Protein AF-A0A2A4P6A1-F1 (afdb_monomer_lite)

Radius of gyration: 14.76 Å; chains: 1; bounding box: 31×26×41 Å

Structure (mmCIF, N/CA/C/O backbone):
data_AF-A0A2A4P6A1-F1
#
_entry.id   AF-A0A2A4P6A1-F1
#
loop_
_atom_site.group_PDB
_atom_site.id
_atom_site.type_symbol
_atom_site.label_atom_id
_atom_site.label_alt_id
_atom_site.label_comp_id
_atom_site.label_asym_id
_atom_site.label_entity_id
_atom_site.label_seq_id
_atom_site.pdbx_PDB_ins_code
_atom_site.Cartn_x
_atom_site.Cartn_y
_atom_site.Cartn_z
_atom_site.occupancy
_atom_site.B_iso_or_equiv
_atom_site.auth_seq_id
_atom_site.auth_comp_id
_atom_site.auth_asym_id
_atom_site.auth_atom_id
_atom_site.pdbx_PDB_model_num
ATOM 1 N N . PRO A 1 1 ? 6.263 17.807 -27.443 1.00 37.75 1 PRO A N 1
ATOM 2 C CA . PRO A 1 1 ? 5.390 16.634 -27.680 1.00 37.75 1 PRO A CA 1
ATOM 3 C C . PRO A 1 1 ? 6.223 15.425 -28.139 1.00 37.75 1 PRO A C 1
ATOM 5 O O . PRO A 1 1 ? 6.435 15.233 -29.329 1.00 37.75 1 PRO A O 1
ATOM 8 N N . ALA A 1 2 ? 6.770 14.677 -27.177 1.00 33.78 2 A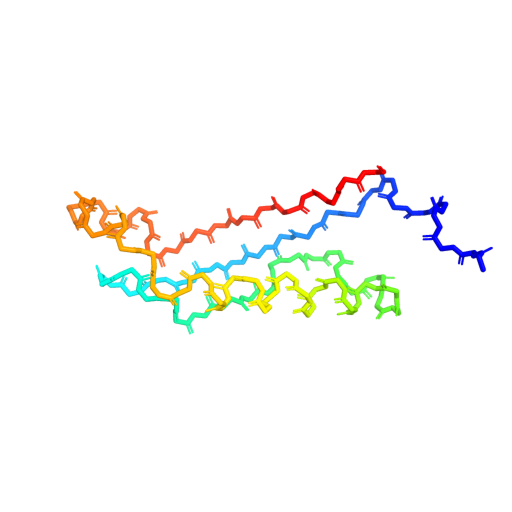LA A N 1
ATOM 9 C CA . ALA A 1 2 ? 7.547 13.456 -27.406 1.00 33.78 2 ALA A CA 1
ATOM 10 C C . ALA A 1 2 ? 7.686 12.705 -26.068 1.00 33.78 2 ALA A C 1
ATOM 12 O O . ALA A 1 2 ? 8.712 12.811 -25.412 1.00 33.78 2 ALA A O 1
ATOM 13 N N . ALA A 1 3 ? 6.620 12.056 -25.588 1.00 36.56 3 ALA A N 1
ATOM 14 C CA . ALA A 1 3 ? 6.670 11.303 -24.322 1.00 36.56 3 ALA A CA 1
ATOM 15 C C . ALA A 1 3 ? 5.609 10.188 -24.210 1.00 36.56 3 ALA A C 1
ATOM 17 O O . ALA A 1 3 ? 5.275 9.774 -23.110 1.00 36.56 3 ALA A O 1
ATOM 18 N N . VAL A 1 4 ? 5.032 9.729 -25.327 1.00 39.97 4 VAL A N 1
ATOM 19 C CA . VAL A 1 4 ? 3.865 8.812 -25.317 1.00 39.97 4 VAL A CA 1
ATOM 20 C C . VAL A 1 4 ? 4.186 7.437 -25.922 1.00 39.97 4 VAL A C 1
ATOM 22 O O . VAL A 1 4 ? 3.306 6.605 -26.072 1.00 39.97 4 VAL A O 1
ATOM 25 N N . ARG A 1 5 ? 5.443 7.145 -26.286 1.00 38.59 5 ARG A N 1
ATOM 26 C CA . ARG A 1 5 ? 5.743 5.938 -27.083 1.00 38.59 5 ARG A CA 1
ATOM 27 C C . ARG A 1 5 ? 6.360 4.738 -26.362 1.00 38.59 5 ARG A C 1
ATOM 29 O O . ARG A 1 5 ? 6.454 3.702 -26.999 1.00 38.59 5 ARG A O 1
ATOM 36 N N . ASP A 1 6 ? 6.673 4.824 -25.068 1.00 42.75 6 ASP A N 1
ATOM 37 C CA . ASP A 1 6 ? 7.365 3.730 -24.351 1.00 42.75 6 ASP A CA 1
ATOM 38 C C . ASP A 1 6 ? 6.755 3.373 -22.978 1.00 42.75 6 ASP A C 1
ATOM 40 O O . ASP A 1 6 ? 7.417 2.855 -22.087 1.00 42.75 6 ASP A O 1
ATOM 44 N N . ALA A 1 7 ? 5.461 3.642 -22.776 1.00 45.19 7 ALA A N 1
ATOM 45 C CA . ALA A 1 7 ? 4.751 3.279 -21.541 1.00 45.19 7 ALA A CA 1
ATOM 46 C C . ALA A 1 7 ? 4.214 1.826 -21.536 1.00 45.19 7 ALA A C 1
ATOM 48 O O . ALA A 1 7 ? 3.478 1.440 -20.633 1.00 45.19 7 ALA A O 1
ATOM 49 N N . GLY A 1 8 ? 4.562 1.009 -22.540 1.00 40.78 8 GLY A N 1
ATOM 50 C CA . GLY A 1 8 ? 3.920 -0.285 -22.821 1.00 40.78 8 GLY A CA 1
ATOM 51 C C . GLY A 1 8 ? 4.2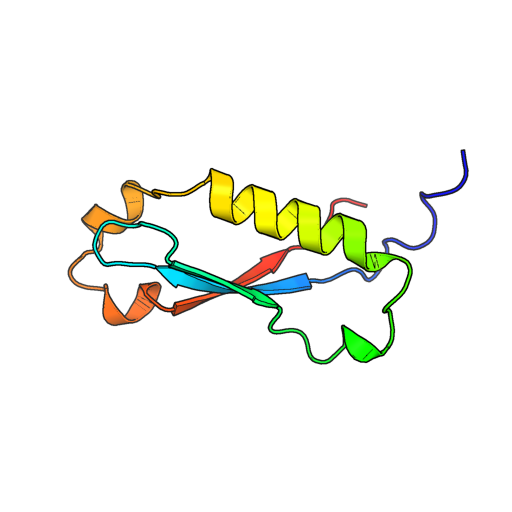51 -1.448 -21.872 1.00 40.78 8 GLY A C 1
ATOM 52 O O . GLY A 1 8 ? 3.647 -2.507 -21.997 1.00 40.78 8 GLY A O 1
ATOM 53 N N . GLY A 1 9 ? 5.175 -1.280 -20.924 1.00 52.56 9 GLY A N 1
ATOM 54 C CA . GLY A 1 9 ? 5.562 -2.326 -19.960 1.00 52.56 9 GLY A CA 1
ATOM 55 C C . GLY A 1 9 ? 5.812 -1.800 -18.549 1.00 52.56 9 GLY A C 1
ATOM 56 O O . GLY A 1 9 ? 6.487 -2.442 -17.750 1.00 52.56 9 GLY A O 1
ATOM 57 N N . LEU A 1 10 ? 5.325 -0.595 -18.257 1.00 61.12 10 LEU A N 1
ATOM 58 C CA . LEU A 1 10 ? 5.764 0.194 -17.119 1.00 61.12 10 LEU A CA 1
ATOM 59 C C . LEU A 1 10 ? 4.985 -0.197 -15.858 1.00 61.12 10 LEU A C 1
ATOM 61 O O . LEU A 1 10 ? 4.006 0.434 -15.489 1.00 61.12 10 LEU A O 1
ATOM 65 N N . VAL A 1 11 ? 5.393 -1.286 -15.221 1.00 67.88 11 VAL A N 1
ATOM 66 C CA . VAL A 1 11 ? 4.770 -1.807 -14.003 1.00 67.88 11 VAL A CA 1
ATOM 67 C C . VAL A 1 11 ? 5.594 -1.348 -12.806 1.00 67.88 11 VAL A C 1
ATOM 69 O O . VAL A 1 11 ? 6.803 -1.535 -12.807 1.00 67.88 11 VAL A O 1
ATOM 72 N N . VAL A 1 12 ? 4.973 -0.734 -11.794 1.00 72.25 12 VAL A N 1
ATOM 73 C CA . VAL A 1 12 ? 5.674 -0.429 -10.534 1.00 72.25 12 VAL A CA 1
ATOM 74 C C . VAL A 1 12 ? 4.978 -1.112 -9.381 1.00 72.25 12 VAL A C 1
ATOM 76 O O . VAL A 1 12 ? 3.785 -0.915 -9.145 1.00 72.25 12 VAL A O 1
ATOM 79 N N . THR A 1 13 ? 5.757 -1.889 -8.640 1.00 80.12 13 THR A N 1
ATOM 80 C CA . THR A 1 13 ? 5.283 -2.596 -7.458 1.00 80.12 13 THR A CA 1
ATOM 81 C C . THR A 1 13 ? 5.754 -1.886 -6.193 1.00 80.12 13 THR A C 1
ATOM 83 O O . THR A 1 13 ? 6.950 -1.678 -5.987 1.00 80.12 13 THR A O 1
ATOM 86 N N . PHE A 1 14 ? 4.803 -1.525 -5.336 1.00 81.88 14 PHE A N 1
ATOM 87 C CA . PHE A 1 14 ? 5.032 -0.917 -4.032 1.00 81.88 14 PHE A CA 1
ATOM 88 C C . PHE A 1 14 ? 4.690 -1.897 -2.922 1.00 81.88 14 PHE A C 1
ATOM 90 O O . PHE A 1 14 ? 3.669 -2.580 -2.973 1.00 81.88 14 PHE A O 1
ATOM 97 N N . ARG A 1 15 ? 5.502 -1.895 -1.873 1.00 87.50 15 ARG A N 1
ATOM 98 C CA . ARG A 1 15 ? 5.159 -2.462 -0.577 1.00 87.50 15 ARG A CA 1
ATOM 99 C C . ARG A 1 15 ? 4.710 -1.331 0.334 1.00 87.50 15 ARG A C 1
ATOM 101 O O . ARG A 1 15 ? 5.464 -0.388 0.576 1.00 87.50 15 ARG A O 1
ATOM 108 N N . ILE A 1 16 ? 3.478 -1.416 0.816 1.00 89.25 16 ILE A N 1
ATOM 109 C CA . ILE A 1 16 ? 2.881 -0.398 1.675 1.00 89.25 16 ILE A CA 1
ATOM 110 C C . ILE A 1 16 ? 2.612 -1.019 3.035 1.00 89.25 16 ILE A C 1
ATOM 112 O O . ILE A 1 16 ? 1.979 -2.072 3.134 1.00 89.25 16 ILE A O 1
ATOM 116 N N . ARG A 1 17 ? 3.082 -0.344 4.083 1.00 91.56 17 ARG A N 1
ATOM 117 C CA . ARG A 1 17 ? 2.785 -0.712 5.464 1.00 91.56 17 ARG A CA 1
ATOM 118 C C . ARG A 1 17 ? 1.782 0.243 6.066 1.00 91.56 17 ARG A C 1
ATOM 120 O O . ARG A 1 17 ? 1.927 1.462 5.946 1.00 91.56 17 ARG A O 1
ATOM 127 N N . PHE A 1 18 ? 0.811 -0.330 6.757 1.00 91.62 18 PHE A N 1
ATOM 128 C CA . PHE A 1 18 ? -0.246 0.398 7.435 1.00 91.62 18 PHE A CA 1
ATOM 129 C C . PHE A 1 18 ? -0.200 0.148 8.935 1.00 91.62 18 PHE A C 1
ATOM 131 O O . PHE A 1 18 ? 0.134 -0.944 9.389 1.00 91.62 18 PHE A O 1
ATOM 138 N N . ASP A 1 19 ? -0.589 1.168 9.689 1.00 92.12 19 ASP A N 1
ATOM 139 C CA . ASP A 1 19 ? -0.952 1.034 11.091 1.00 92.12 19 ASP A CA 1
ATOM 140 C C . ASP A 1 19 ? -2.397 0.537 11.241 1.00 92.12 19 ASP A C 1
ATOM 142 O O . ASP A 1 19 ? -3.203 0.622 10.310 1.00 92.12 19 ASP A O 1
ATOM 146 N N . ARG A 1 20 ? -2.764 0.095 12.445 1.00 88.69 20 ARG A N 1
ATOM 147 C CA . ARG A 1 20 ? -4.097 -0.433 12.769 1.00 88.69 20 ARG A CA 1
ATOM 148 C C . ARG A 1 20 ? -5.227 0.578 12.549 1.00 88.69 20 ARG A C 1
ATOM 150 O O . ARG A 1 20 ? -6.361 0.192 12.283 1.00 88.69 20 ARG A O 1
ATOM 157 N N . ASP A 1 21 ? -4.900 1.867 12.583 1.00 87.62 21 ASP A N 1
ATOM 158 C CA . ASP A 1 21 ? -5.819 2.967 12.285 1.00 87.62 21 ASP A CA 1
ATOM 159 C C . ASP A 1 21 ? -5.975 3.273 10.783 1.00 87.62 21 ASP A C 1
ATOM 161 O O . ASP A 1 21 ? -6.661 4.239 10.421 1.00 87.62 21 ASP A O 1
ATOM 165 N N . GLY A 1 22 ? -5.354 2.477 9.905 1.00 86.44 22 GLY A N 1
ATOM 166 C CA . GLY A 1 22 ? -5.350 2.677 8.452 1.00 86.44 22 GLY A CA 1
ATOM 167 C C . GLY A 1 22 ? -4.399 3.786 7.989 1.00 86.44 22 GLY A C 1
ATOM 168 O O . GLY A 1 22 ? -4.493 4.255 6.855 1.00 86.44 22 GLY A O 1
ATOM 169 N N . VAL A 1 23 ? -3.501 4.242 8.865 1.00 90.19 23 VAL A N 1
ATOM 170 C CA . VAL A 1 23 ? -2.474 5.244 8.547 1.00 90.19 23 VAL A CA 1
ATOM 171 C C . VAL A 1 23 ? -1.355 4.573 7.757 1.00 90.19 23 VAL A C 1
ATOM 173 O O . VAL A 1 23 ? -0.815 3.562 8.196 1.00 90.19 23 VAL A O 1
ATOM 176 N N . VAL A 1 24 ? -0.975 5.141 6.612 1.00 89.38 24 VAL A N 1
ATOM 177 C CA . VAL A 1 24 ? 0.206 4.695 5.858 1.00 89.38 24 VAL A CA 1
ATOM 178 C C . VAL A 1 24 ? 1.465 5.031 6.659 1.00 89.38 24 VAL A C 1
ATOM 180 O O . VAL A 1 24 ? 1.738 6.205 6.906 1.00 89.38 24 VAL A O 1
ATOM 183 N N . GLN A 1 25 ? 2.240 4.016 7.037 1.00 89.75 25 GLN A N 1
ATOM 184 C CA . GLN A 1 25 ? 3.527 4.178 7.718 1.00 89.75 25 GLN A CA 1
ATOM 185 C C . GLN A 1 25 ? 4.694 4.236 6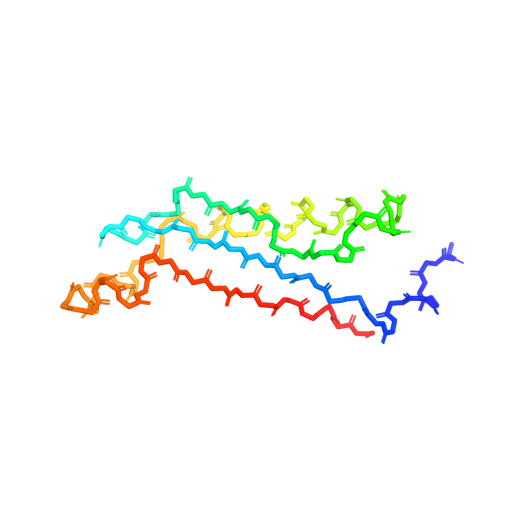.733 1.00 89.75 25 GLN A C 1
ATOM 187 O O . GLN A 1 25 ? 5.589 5.066 6.879 1.00 89.75 25 GLN A O 1
ATOM 192 N N . SER A 1 26 ? 4.691 3.374 5.716 1.00 85.69 26 SER A N 1
ATOM 193 C CA . SER A 1 26 ? 5.718 3.385 4.677 1.00 85.69 26 SER A CA 1
ATOM 194 C C . SER A 1 26 ? 5.156 2.960 3.327 1.00 85.69 26 SER A C 1
ATOM 196 O O . SER A 1 26 ? 4.184 2.213 3.246 1.00 85.69 26 SER A O 1
ATOM 198 N N . ALA A 1 27 ? 5.774 3.474 2.267 1.00 83.38 27 ALA A N 1
ATOM 199 C CA . ALA A 1 27 ? 5.529 3.090 0.886 1.00 83.38 27 ALA A CA 1
ATOM 200 C C . ALA A 1 27 ? 6.897 2.964 0.210 1.00 83.38 27 ALA A C 1
ATOM 202 O O . ALA A 1 27 ? 7.546 3.971 -0.095 1.00 83.38 27 ALA A O 1
ATOM 203 N N . GLU A 1 28 ? 7.354 1.726 0.070 1.00 83.12 28 GLU A N 1
ATOM 204 C CA . GLU A 1 28 ? 8.666 1.358 -0.456 1.00 83.12 28 GLU A CA 1
ATOM 205 C C . GLU A 1 28 ? 8.504 0.697 -1.822 1.00 83.12 28 GLU A C 1
ATOM 207 O O . GLU A 1 28 ? 7.517 0.011 -2.083 1.00 83.12 28 GLU A O 1
ATOM 212 N N . ILE A 1 29 ? 9.469 0.909 -2.710 1.00 76.12 29 ILE A N 1
ATOM 213 C CA . ILE A 1 29 ? 9.490 0.249 -4.016 1.00 76.12 29 ILE A CA 1
ATOM 214 C C . ILE A 1 29 ? 9.943 -1.191 -3.783 1.00 76.12 29 ILE A C 1
ATOM 216 O O . ILE A 1 29 ? 10.983 -1.419 -3.170 1.00 76.12 29 ILE A O 1
ATOM 220 N N . PHE A 1 30 ? 9.156 -2.154 -4.252 1.00 72.06 30 PHE A N 1
ATOM 221 C CA . PHE A 1 30 ? 9.448 -3.582 -4.118 1.00 72.06 30 PHE A CA 1
ATOM 222 C C . PHE A 1 30 ? 10.032 -4.189 -5.406 1.00 72.06 30 PHE A C 1
ATOM 224 O O . PHE A 1 30 ? 10.401 -5.358 -5.432 1.00 72.06 30 PHE A O 1
ATOM 231 N N . ASP A 1 31 ? 10.113 -3.413 -6.488 1.00 65.06 31 ASP A N 1
ATOM 232 C CA . ASP A 1 31 ? 10.485 -3.930 -7.802 1.00 65.06 31 ASP A CA 1
ATOM 233 C C . ASP A 1 31 ? 12.000 -4.151 -7.971 1.00 65.06 31 ASP A C 1
ATOM 235 O O . ASP A 1 31 ? 12.804 -3.229 -7.810 1.00 65.06 31 ASP A O 1
ATOM 239 N N . ALA A 1 32 ? 12.374 -5.375 -8.353 1.00 52.03 32 ALA A N 1
ATOM 240 C CA . ALA A 1 32 ? 13.741 -5.775 -8.684 1.00 52.03 32 ALA A CA 1
ATOM 241 C C . ALA A 1 32 ? 14.219 -5.197 -10.031 1.00 52.03 32 ALA A C 1
ATOM 243 O O . ALA A 1 32 ? 15.419 -5.005 -10.218 1.00 52.03 32 ALA A O 1
ATOM 244 N N . ASN A 1 33 ? 13.299 -4.852 -10.941 1.00 54.22 33 ASN A N 1
ATOM 245 C CA . ASN A 1 33 ? 13.631 -4.277 -12.249 1.00 54.22 33 ASN A CA 1
ATOM 246 C C . ASN A 1 33 ? 13.884 -2.763 -12.198 1.00 54.22 33 ASN A C 1
ATOM 248 O O . ASN A 1 33 ? 14.349 -2.181 -13.175 1.00 54.22 33 ASN A O 1
ATOM 252 N N . TYR A 1 34 ? 13.640 -2.101 -11.062 1.00 53.09 34 TYR A N 1
ATOM 253 C CA . TYR A 1 34 ? 13.844 -0.654 -10.919 1.00 53.09 34 TYR A CA 1
ATOM 254 C C . TYR A 1 34 ? 15.296 -0.220 -11.201 1.00 53.09 34 TYR A C 1
ATOM 256 O O . TYR A 1 34 ? 15.544 0.895 -11.664 1.00 53.09 34 TYR A O 1
ATOM 264 N N . ALA A 1 35 ? 16.261 -1.117 -10.971 1.00 51.56 35 ALA A N 1
ATOM 265 C CA . ALA A 1 35 ? 17.677 -0.847 -11.176 1.00 51.56 35 ALA A CA 1
ATOM 266 C C . ALA A 1 35 ? 18.088 -0.733 -12.658 1.00 51.56 35 ALA A C 1
ATOM 268 O O . ALA A 1 35 ? 19.070 -0.054 -12.942 1.00 51.56 35 ALA A O 1
ATOM 269 N N . GLU A 1 36 ? 17.359 -1.332 -13.601 1.00 51.44 36 GLU A N 1
ATOM 270 C CA . GLU A 1 36 ? 17.740 -1.321 -15.025 1.00 51.44 36 GLU A CA 1
ATOM 271 C C . GLU A 1 36 ? 17.176 -0.111 -15.792 1.00 51.44 36 GLU A C 1
ATOM 273 O O . GLU A 1 36 ? 17.683 0.256 -16.849 1.00 51.44 36 GLU A O 1
ATOM 278 N N . TYR A 1 37 ? 16.178 0.575 -15.229 1.00 53.06 37 TYR A N 1
ATOM 279 C CA . TYR A 1 37 ? 15.379 1.590 -15.927 1.00 53.06 37 TYR A CA 1
ATOM 280 C C . TYR A 1 37 ? 15.527 3.019 -15.351 1.00 53.06 37 TYR A C 1
ATOM 282 O O . TYR A 1 37 ? 14.714 3.904 -15.616 1.00 53.06 37 TYR A O 1
ATOM 290 N N . GLN A 1 38 ? 16.584 3.274 -14.574 1.00 52.97 38 GLN A N 1
ATOM 291 C CA . GLN A 1 38 ? 16.725 4.372 -13.596 1.00 52.97 38 GLN A CA 1
ATOM 292 C C . GLN A 1 38 ? 16.483 5.828 -14.062 1.00 52.97 38 GLN A C 1
ATOM 294 O O . GLN A 1 38 ? 16.330 6.700 -13.209 1.00 52.97 38 GLN A O 1
ATOM 299 N N . THR A 1 39 ? 16.409 6.154 -15.356 1.00 54.16 39 THR A N 1
ATOM 300 C CA . THR A 1 39 ? 16.343 7.567 -15.796 1.00 54.16 39 THR A CA 1
ATOM 301 C C . THR A 1 39 ? 14.926 8.099 -16.052 1.00 54.16 39 THR A C 1
ATOM 303 O O . THR A 1 39 ? 14.641 9.240 -15.697 1.00 54.16 39 THR A O 1
ATOM 306 N N . ASN A 1 40 ? 14.002 7.303 -16.605 1.00 54.38 40 ASN A N 1
ATOM 307 C CA . ASN A 1 40 ? 12.674 7.807 -17.018 1.00 54.38 40 ASN A CA 1
ATOM 308 C C . ASN A 1 40 ? 11.549 7.542 -16.000 1.00 54.38 40 ASN A C 1
ATOM 310 O O . ASN A 1 40 ? 10.461 8.104 -16.110 1.00 54.38 40 ASN A O 1
ATOM 314 N N . PHE A 1 41 ? 11.800 6.698 -14.999 1.00 62.50 41 PHE A N 1
ATOM 315 C CA . PHE A 1 41 ? 10.764 6.131 -14.126 1.00 62.50 41 PHE A CA 1
ATOM 316 C C . PHE A 1 41 ? 10.664 6.864 -12.781 1.00 62.50 41 PHE A C 1
ATOM 318 O O . PHE A 1 41 ? 9.651 6.764 -12.086 1.00 62.50 41 PHE A O 1
ATOM 325 N N . HIS A 1 42 ? 11.674 7.674 -12.448 1.00 66.94 42 HIS A N 1
ATOM 326 C CA . HIS A 1 42 ? 11.745 8.442 -11.206 1.00 66.94 42 HIS A CA 1
ATOM 327 C C . HIS A 1 42 ? 10.538 9.382 -10.987 1.00 66.94 42 HIS A C 1
ATOM 329 O O . HIS A 1 42 ? 10.017 9.417 -9.870 1.00 66.94 42 HIS A O 1
ATOM 335 N N . PRO A 1 43 ? 10.020 10.119 -11.995 1.00 74.25 43 PRO A N 1
ATOM 336 C CA . PRO A 1 43 ? 8.863 10.991 -11.784 1.00 74.25 43 PRO A CA 1
ATOM 337 C C . PRO A 1 43 ? 7.582 10.209 -11.484 1.00 74.25 43 PRO A C 1
ATOM 339 O O . PRO A 1 43 ? 6.757 10.656 -10.686 1.00 74.25 43 PRO A O 1
ATOM 342 N N . MET A 1 44 ? 7.404 9.038 -12.104 1.00 73.56 44 MET A N 1
ATOM 343 C CA . MET A 1 44 ? 6.210 8.227 -11.887 1.00 73.56 44 MET A CA 1
ATOM 344 C C . MET A 1 44 ? 6.237 7.553 -10.519 1.00 73.56 44 MET A C 1
ATOM 346 O O . MET A 1 44 ? 5.228 7.562 -9.818 1.00 73.56 44 MET A O 1
ATOM 350 N N . VAL A 1 45 ? 7.389 7.019 -10.116 1.00 75.44 45 VAL A N 1
ATOM 351 C CA . VAL A 1 45 ? 7.562 6.444 -8.782 1.00 75.44 45 VAL A CA 1
ATOM 352 C C . VAL A 1 45 ? 7.287 7.476 -7.697 1.00 75.44 45 VAL A C 1
ATOM 354 O O . VAL A 1 45 ? 6.519 7.200 -6.777 1.00 75.44 45 VAL A O 1
ATOM 357 N N . GLU A 1 46 ? 7.822 8.688 -7.840 1.00 79.12 46 GLU A N 1
ATOM 358 C CA . GLU A 1 46 ? 7.529 9.783 -6.914 1.00 79.12 46 GLU A CA 1
ATOM 359 C C . GLU A 1 46 ? 6.048 10.176 -6.932 1.00 79.12 46 GLU A C 1
ATOM 361 O O . GLU A 1 46 ? 5.446 10.396 -5.880 1.00 79.12 46 GLU A O 1
ATOM 366 N N . SER A 1 47 ? 5.420 10.223 -8.110 1.00 81.75 47 SER A N 1
ATOM 367 C CA . SER A 1 47 ? 3.987 10.511 -8.237 1.00 81.75 47 SER A CA 1
ATOM 368 C C . SER A 1 47 ? 3.126 9.462 -7.524 1.00 81.75 47 SER A C 1
ATOM 370 O O . SER A 1 47 ? 2.274 9.810 -6.703 1.00 81.75 47 SER A O 1
ATOM 372 N N . ALA A 1 48 ? 3.388 8.178 -7.766 1.00 78.56 48 ALA A N 1
ATOM 373 C CA . ALA A 1 48 ? 2.683 7.071 -7.135 1.00 78.56 48 ALA A CA 1
ATOM 374 C C . ALA A 1 48 ? 2.914 7.044 -5.617 1.00 78.56 48 ALA A C 1
ATOM 376 O O . ALA A 1 48 ? 1.957 6.936 -4.849 1.00 78.56 48 ALA A O 1
ATOM 377 N N . ARG A 1 49 ? 4.154 7.263 -5.162 1.00 81.12 49 ARG A N 1
ATOM 378 C CA . ARG A 1 49 ? 4.479 7.389 -3.736 1.00 81.12 49 ARG A CA 1
ATOM 379 C C . ARG A 1 49 ? 3.706 8.534 -3.082 1.00 81.12 49 ARG A C 1
ATOM 381 O O . ARG A 1 49 ? 3.123 8.359 -2.012 1.00 81.12 49 ARG A O 1
ATOM 388 N N . ARG A 1 50 ? 3.640 9.700 -3.732 1.00 84.12 50 ARG A N 1
ATOM 389 C CA . ARG A 1 50 ? 2.847 10.845 -3.255 1.00 84.12 50 ARG A CA 1
ATOM 390 C C . ARG A 1 50 ? 1.354 10.537 -3.221 1.00 84.12 50 ARG A C 1
ATOM 392 O O . ARG A 1 50 ? 0.690 10.955 -2.277 1.00 84.12 50 ARG A O 1
ATOM 399 N N . ALA A 1 51 ? 0.827 9.819 -4.211 1.00 84.69 51 ALA A N 1
ATOM 400 C CA . ALA A 1 51 ? -0.574 9.410 -4.236 1.00 84.69 51 ALA A CA 1
ATOM 401 C C . ALA A 1 51 ? -0.911 8.480 -3.059 1.00 84.69 51 ALA A C 1
ATOM 403 O O . ALA A 1 51 ? -1.892 8.726 -2.357 1.00 84.69 51 ALA A O 1
ATOM 404 N N . VAL A 1 52 ? -0.056 7.489 -2.778 1.00 83.88 52 VAL A N 1
ATOM 405 C CA . VAL A 1 52 ? -0.209 6.590 -1.625 1.00 83.88 52 VAL A CA 1
ATOM 406 C C . VAL A 1 52 ? -0.190 7.379 -0.316 1.00 83.88 52 VAL A C 1
ATOM 408 O O . VAL A 1 52 ? -1.117 7.268 0.484 1.00 83.88 52 VAL A O 1
ATOM 411 N N . LEU A 1 53 ? 0.806 8.244 -0.110 1.00 85.38 53 LEU A N 1
ATOM 412 C CA . LEU A 1 53 ? 0.894 9.055 1.109 1.00 85.38 53 LEU A CA 1
ATOM 413 C C . LEU A 1 53 ? -0.306 9.998 1.274 1.00 85.38 53 LEU A C 1
ATOM 415 O O . LEU A 1 53 ? -0.808 10.161 2.382 1.00 85.38 53 LEU A O 1
ATOM 419 N N . LYS A 1 54 ? -0.811 10.578 0.178 1.00 88.06 54 LYS A N 1
ATOM 420 C CA . LYS A 1 54 ? -1.993 11.453 0.193 1.00 88.06 54 LYS A CA 1
ATOM 421 C C . LYS A 1 54 ? -3.288 10.704 0.518 1.00 88.06 54 LYS A C 1
ATOM 423 O O . LYS A 1 54 ? -4.229 11.323 1.003 1.00 88.06 54 LYS A O 1
ATOM 428 N N . SER A 1 55 ? -3.346 9.400 0.252 1.00 84.56 55 SER A N 1
ATOM 429 C CA . SER A 1 55 ? -4.502 8.562 0.596 1.00 84.56 55 SER A CA 1
ATOM 430 C C . SER A 1 55 ? -4.580 8.220 2.089 1.00 84.56 55 SER A C 1
ATOM 432 O O . SER A 1 55 ? -5.615 7.759 2.563 1.00 84.56 55 SER A O 1
ATOM 434 N N . SER A 1 56 ? -3.505 8.469 2.844 1.00 86.62 56 SER A N 1
ATOM 435 C CA . SER A 1 56 ? -3.472 8.259 4.287 1.00 86.62 56 SER A CA 1
ATOM 436 C C . SER A 1 56 ? -4.325 9.303 5.030 1.00 86.62 56 SER A C 1
ATOM 438 O O . SER A 1 56 ? -4.166 10.500 4.773 1.00 86.62 56 SER A O 1
ATOM 440 N N . PRO A 1 57 ? -5.163 8.906 6.006 1.00 88.50 57 PRO A N 1
ATOM 441 C CA . PRO A 1 57 ? -5.464 7.533 6.413 1.00 88.50 57 PRO A CA 1
ATOM 442 C C . PRO A 1 57 ? -6.597 6.900 5.587 1.00 88.50 57 PRO A C 1
ATOM 444 O O . PRO A 1 57 ? -7.619 7.537 5.329 1.00 88.50 57 PRO A O 1
ATOM 447 N N . ILE A 1 58 ? -6.475 5.603 5.298 1.00 87.38 58 ILE A N 1
ATOM 448 C CA . ILE A 1 58 ? -7.532 4.801 4.668 1.00 87.3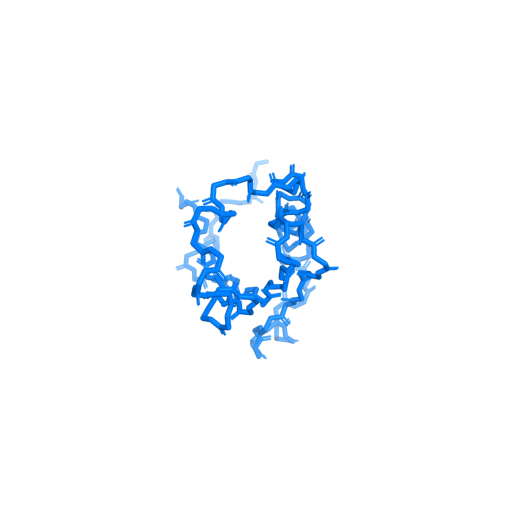8 58 ILE A CA 1
ATOM 449 C C . ILE A 1 58 ? -8.460 4.270 5.768 1.00 87.38 58 ILE A C 1
ATOM 451 O O . ILE A 1 58 ? -8.240 3.206 6.353 1.00 87.38 58 ILE A O 1
ATOM 455 N N . LYS A 1 59 ? -9.496 5.045 6.100 1.00 88.19 59 LYS A N 1
ATOM 456 C CA . LYS A 1 59 ? -10.398 4.776 7.239 1.00 88.19 59 LYS A CA 1
ATOM 457 C C . LYS A 1 59 ? -11.184 3.475 7.079 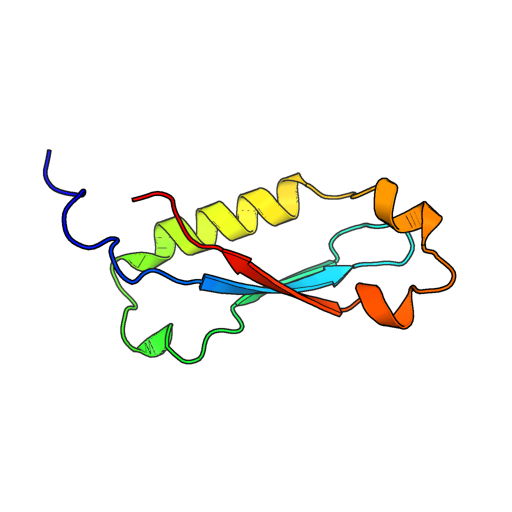1.00 88.19 59 LYS A C 1
ATOM 459 O O . LYS A 1 59 ? -11.538 2.844 8.071 1.00 88.19 59 LYS A O 1
ATOM 464 N N . GLU A 1 60 ? -11.427 3.058 5.846 1.00 87.62 60 GLU A N 1
ATOM 465 C CA . GLU A 1 60 ? -12.139 1.842 5.476 1.00 87.62 60 GLU A CA 1
ATOM 466 C C . GLU A 1 60 ? -11.399 0.577 5.916 1.00 87.62 60 GLU A C 1
ATOM 468 O O . GLU A 1 60 ? -12.046 -0.452 6.080 1.00 87.62 60 GLU A O 1
ATOM 473 N N . LEU A 1 61 ? -10.083 0.630 6.157 1.00 85.75 61 LEU A N 1
ATOM 474 C CA . LEU A 1 61 ? -9.326 -0.511 6.686 1.00 85.75 61 LEU A CA 1
ATOM 475 C C . LEU A 1 61 ? -9.667 -0.807 8.151 1.00 85.75 61 LEU A C 1
ATOM 477 O O . LEU A 1 61 ? -9.610 -1.960 8.574 1.00 85.75 61 LEU A O 1
ATOM 481 N N . ARG A 1 62 ? -10.122 0.197 8.915 1.00 87.25 62 ARG A N 1
ATOM 482 C CA . ARG A 1 62 ? -10.454 0.040 10.343 1.00 87.25 62 ARG A CA 1
ATOM 483 C C . ARG A 1 62 ? -11.557 -0.986 10.585 1.00 87.25 62 ARG A C 1
ATOM 485 O O . ARG A 1 62 ? -11.532 -1.681 11.595 1.00 87.25 62 ARG A O 1
ATOM 492 N N . ARG A 1 63 ? -12.508 -1.114 9.651 1.00 89.19 63 ARG A N 1
ATOM 493 C CA . ARG A 1 63 ? -13.601 -2.101 9.746 1.00 89.19 63 ARG A CA 1
ATOM 494 C C . ARG A 1 63 ? -13.117 -3.547 9.617 1.00 89.19 63 ARG A C 1
ATOM 496 O O . ARG A 1 63 ? -13.846 -4.454 9.985 1.00 89.19 63 ARG A O 1
ATOM 503 N N . TYR A 1 64 ? -11.902 -3.750 9.113 1.00 87.12 64 TYR A N 1
ATOM 504 C CA . TYR A 1 64 ? -11.257 -5.053 8.980 1.00 87.12 64 TYR A CA 1
ATOM 505 C C . TYR A 1 64 ? -10.185 -5.266 10.057 1.00 87.12 64 TYR A C 1
ATOM 507 O O . TYR A 1 64 ? -9.227 -6.000 9.832 1.00 87.12 64 TYR A O 1
ATOM 515 N N . GLY A 1 65 ? -10.306 -4.618 11.222 1.00 87.19 65 GLY A N 1
ATOM 516 C CA . GLY A 1 65 ? -9.305 -4.673 12.294 1.00 87.19 65 GLY A CA 1
ATOM 517 C C . GLY A 1 65 ? -8.959 -6.085 12.788 1.00 87.19 65 GLY A C 1
ATOM 518 O O . GLY A 1 65 ? -7.823 -6.312 13.212 1.00 87.19 65 GLY A O 1
ATOM 519 N N . ASP A 1 66 ? -9.892 -7.035 12.676 1.00 92.31 66 ASP A N 1
ATOM 520 C CA . ASP A 1 66 ? -9.670 -8.454 12.998 1.00 92.31 66 ASP A CA 1
ATOM 521 C C . ASP A 1 66 ? -8.674 -9.122 12.035 1.00 92.31 66 ASP A C 1
ATOM 523 O O . ASP A 1 66 ? -7.901 -9.990 12.433 1.00 92.31 66 ASP A O 1
ATOM 527 N N . TYR A 1 67 ? -8.609 -8.635 10.795 1.00 89.06 67 TYR A N 1
ATOM 528 C CA . TYR A 1 67 ? -7.705 -9.096 9.741 1.00 89.06 67 TYR A CA 1
ATOM 529 C C . TYR A 1 67 ? -6.441 -8.238 9.638 1.00 89.06 67 TYR A C 1
ATOM 531 O O . TYR A 1 67 ? -5.766 -8.252 8.613 1.00 89.06 67 TYR A O 1
ATOM 539 N N . TYR A 1 68 ? -6.098 -7.467 10.678 1.00 89.31 68 TYR A N 1
ATOM 540 C CA . TYR A 1 68 ? -4.958 -6.541 10.638 1.00 89.31 68 TYR A CA 1
ATOM 541 C C . TYR A 1 68 ? -3.663 -7.196 10.155 1.00 89.31 68 TYR A C 1
ATOM 543 O O . TYR A 1 68 ? -2.935 -6.611 9.360 1.00 89.31 68 TYR A O 1
ATOM 551 N N . ASN A 1 69 ? -3.393 -8.433 10.573 1.00 90.25 69 ASN A N 1
ATOM 552 C CA . ASN A 1 69 ? -2.194 -9.147 10.141 1.00 90.25 69 ASN A CA 1
ATOM 553 C C . ASN A 1 69 ? -2.166 -9.465 8.637 1.00 90.25 69 ASN A C 1
ATOM 555 O O . ASN A 1 69 ? -1.081 -9.670 8.104 1.00 90.25 69 ASN A O 1
ATOM 559 N N . GLU A 1 70 ? -3.316 -9.466 7.964 1.00 89.25 70 GLU A N 1
ATOM 560 C CA . GLU A 1 70 ? -3.439 -9.715 6.526 1.00 89.25 70 GLU A CA 1
ATOM 561 C C . GLU A 1 70 ? -3.243 -8.439 5.699 1.00 89.25 70 GLU A C 1
ATOM 563 O O . GLU A 1 70 ? -2.672 -8.502 4.616 1.00 89.25 70 GLU A O 1
ATOM 568 N N . TRP A 1 71 ? -3.670 -7.273 6.202 1.00 90.00 71 TRP A N 1
ATOM 569 C CA . TRP A 1 71 ? -3.610 -6.013 5.442 1.00 90.00 71 TRP A CA 1
ATOM 570 C C . TRP A 1 71 ? -2.558 -5.005 5.923 1.00 90.00 71 TRP A C 1
ATOM 572 O O . TRP A 1 71 ? -2.316 -4.009 5.244 1.00 90.00 71 TRP A O 1
ATOM 582 N N . ARG A 1 72 ? -1.893 -5.240 7.062 1.00 91.06 72 ARG A N 1
ATOM 583 C CA . ARG A 1 72 ? -0.816 -4.369 7.586 1.00 91.06 72 ARG A CA 1
ATOM 584 C C . ARG A 1 72 ? 0.371 -4.202 6.641 1.00 91.06 72 ARG A C 1
ATOM 586 O O . ARG A 1 72 ? 1.131 -3.248 6.788 1.00 91.06 72 ARG A O 1
ATOM 593 N N . ASP A 1 73 ? 0.575 -5.153 5.737 1.00 91.56 73 ASP A N 1
ATOM 594 C CA . ASP A 1 73 ? 1.688 -5.184 4.796 1.00 91.56 73 ASP A CA 1
ATOM 595 C C . ASP A 1 73 ? 1.179 -5.748 3.472 1.00 91.56 73 ASP A C 1
ATOM 597 O O . ASP A 1 73 ? 0.975 -6.954 3.339 1.00 91.56 73 ASP A O 1
ATOM 601 N N . ILE A 1 74 ? 0.902 -4.857 2.523 1.00 89.25 74 ILE A N 1
ATOM 602 C CA . ILE A 1 74 ? 0.364 -5.232 1.217 1.00 89.25 74 ILE A CA 1
ATOM 603 C C . ILE A 1 74 ? 1.311 -4.814 0.110 1.00 89.25 74 ILE A C 1
ATOM 605 O O . ILE A 1 74 ? 1.986 -3.782 0.167 1.00 89.25 74 ILE A O 1
ATOM 609 N N . THR A 1 75 ? 1.308 -5.619 -0.941 1.00 87.75 75 THR A N 1
ATOM 610 C CA . THR A 1 75 ? 2.005 -5.324 -2.181 1.00 87.75 75 THR A CA 1
ATOM 611 C C . THR A 1 75 ? 0.982 -4.874 -3.212 1.00 87.75 75 THR A C 1
ATOM 613 O O . THR A 1 75 ? 0.029 -5.595 -3.498 1.00 87.75 75 THR A O 1
ATOM 616 N N . ILE A 1 76 ? 1.159 -3.669 -3.748 1.00 83.94 76 ILE A N 1
ATOM 617 C CA . ILE A 1 76 ? 0.303 -3.115 -4.797 1.00 83.94 76 ILE A CA 1
ATOM 618 C C . ILE A 1 76 ? 1.141 -2.910 -6.044 1.00 83.94 76 ILE A C 1
ATOM 620 O O . ILE A 1 76 ? 2.193 -2.275 -6.003 1.00 83.94 76 ILE A O 1
ATOM 624 N N . THR A 1 77 ? 0.628 -3.393 -7.163 1.00 81.62 77 THR A N 1
ATOM 625 C CA . THR A 1 77 ? 1.207 -3.170 -8.479 1.00 81.62 77 THR A CA 1
ATOM 626 C C . THR A 1 77 ? 0.363 -2.144 -9.225 1.00 81.62 77 THR A C 1
ATOM 628 O O . THR A 1 77 ? -0.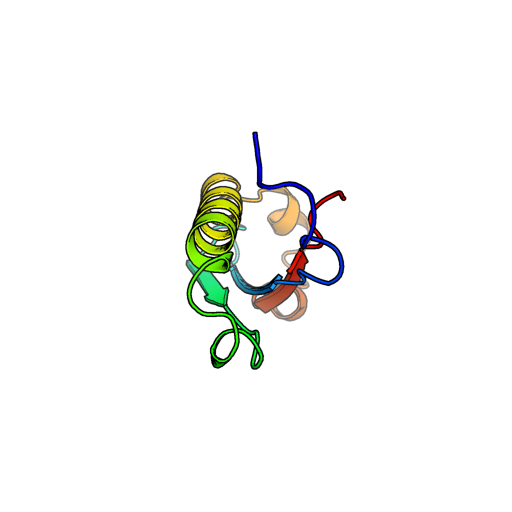846 -2.311 -9.376 1.00 81.62 77 THR A O 1
ATOM 631 N N . ILE A 1 78 ? 0.990 -1.052 -9.656 1.00 74.56 78 ILE A N 1
ATOM 632 C CA . ILE A 1 78 ? 0.333 0.030 -10.387 1.00 74.56 78 ILE A CA 1
ATOM 633 C C . ILE A 1 78 ? 0.700 -0.093 -11.861 1.00 74.56 78 ILE A C 1
ATOM 635 O O . ILE A 1 78 ? 1.877 -0.076 -12.224 1.00 74.56 78 ILE A O 1
ATOM 639 N N . HIS A 1 79 ? -0.337 -0.181 -12.692 1.00 72.94 79 HIS A N 1
ATOM 640 C CA . HIS A 1 79 ? -0.246 -0.143 -14.144 1.00 72.94 79 HIS A CA 1
ATOM 641 C C . HIS A 1 79 ? -0.738 1.235 -14.612 1.00 72.94 79 HIS A C 1
ATOM 643 O O . HIS A 1 79 ? -1.914 1.552 -14.411 1.00 72.94 79 HIS A O 1
ATOM 649 N N . PRO A 1 80 ? 0.126 2.090 -15.174 1.00 62.91 80 PRO A N 1
ATOM 650 C CA . PRO A 1 80 ? -0.307 3.349 -15.747 1.00 62.91 80 PRO A CA 1
ATOM 651 C C . PRO A 1 80 ? -1.193 3.085 -16.973 1.00 62.91 80 PRO A C 1
ATOM 653 O O . PRO A 1 80 ? -0.932 2.143 -17.727 1.00 62.91 80 PRO A O 1
ATOM 656 N N . PRO A 1 81 ? -2.245 3.896 -17.179 1.00 56.38 81 PRO A N 1
ATOM 657 C CA . PRO A 1 81 ? -3.018 3.836 -18.407 1.00 56.38 81 PRO A CA 1
ATOM 658 C C . PRO A 1 81 ? -2.120 4.227 -19.587 1.00 56.38 81 PRO A C 1
ATOM 660 O O . PRO A 1 81 ? -1.379 5.211 -19.507 1.00 56.38 81 PRO A O 1
ATOM 663 N N . VAL A 1 82 ? -2.180 3.412 -20.641 1.00 54.88 82 VAL A N 1
ATOM 664 C CA . VAL A 1 82 ? -1.517 3.629 -21.936 1.00 54.88 82 VAL A CA 1
ATOM 665 C C . VAL A 1 82 ? -2.082 4.829 -22.687 1.00 54.88 82 VAL A C 1
ATOM 667 O O . VAL A 1 82 ? -3.298 5.098 -22.550 1.00 54.88 82 VAL A O 1
#

Secondary structure (DSSP, 8-state):
---SSS-TT--EEEEEEE-TTS-EEEEEE--GGGGTSTTTSHHHHHHHHHHHHHH---GGGGGGGGGHHHHSEEEEEE----

pLDDT: mean 74.43, std 17.07, range [33.78, 92.31]

Foldseek 3Di:
DPDPPPLPPDKWKWKWAADLQQFTPDTHTPDPCCVVVPPPCVVVSVVVRVVVNVCPRPNVCNVVSVCCVVPRIDMDMDRDDD

Sequence (82 aa):
PAAVRDAGGLVVTFRIRFDRDGVVQSAEIFDANYAEYQTNFHPMVESARRAVLKSSPIKELRRYGDYYNEWRDITITIHPPV